Protein AF-A0A2M9MW65-F1 (afdb_monomer_lite)

Foldseek 3Di:
DDDPVPPPWPKDFDADPVRHTPDIDGDDDDPDDPPPPPPPPPDD

Secondary structure (DSSP, 8-state):
---TTTTTS-EEEEE-TTS-EEEEEE--PPPPPP----------

Sequence (44 aa):
MFDPYSEGIPWEFIYDENGELIGEVYLTLPEPPPRKRKHKRFEE

Structure (mmCIF, N/CA/C/O backbone):
data_AF-A0A2M9MW65-F1
#
_entry.id   AF-A0A2M9MW65-F1
#
loop_
_atom_site.group_PDB
_atom_site.id
_atom_site.type_symbol
_atom_site.label_atom_id
_atom_site.label_alt_id
_atom_site.label_comp_id
_atom_site.label_asym_id
_atom_site.label_entity_id
_atom_site.label_seq_id
_atom_site.pdbx_PDB_ins_code
_atom_site.Cartn_x
_atom_site.Cartn_y
_atom_site.Cartn_z
_atom_site.occupancy
_atom_site.B_iso_or_equiv
_atom_site.auth_seq_id
_atom_site.auth_comp_id
_atom_site.auth_asym_id
_atom_site.auth_atom_id
_atom_site.pdbx_PDB_model_num
ATOM 1 N N . MET A 1 1 ? 18.131 -5.924 6.434 1.00 50.09 1 MET A N 1
ATOM 2 C CA . MET A 1 1 ? 17.502 -7.047 5.713 1.00 50.09 1 MET A CA 1
ATOM 3 C C . MET A 1 1 ? 16.546 -6.388 4.737 1.00 50.09 1 MET A C 1
ATOM 5 O O . MET A 1 1 ? 15.582 -5.796 5.186 1.00 50.09 1 MET A O 1
ATOM 9 N N . PHE A 1 2 ? 16.948 -6.274 3.473 1.00 53.62 2 PHE A N 1
ATOM 10 C CA . PHE A 1 2 ? 16.243 -5.502 2.446 1.00 53.62 2 PHE A CA 1
ATOM 11 C C . PHE A 1 2 ? 15.536 -6.511 1.551 1.00 53.62 2 PHE A C 1
ATOM 13 O O . PHE A 1 2 ? 16.217 -7.336 0.940 1.00 53.62 2 PHE A O 1
ATOM 20 N N . ASP A 1 3 ? 14.206 -6.512 1.564 1.00 58.97 3 ASP A N 1
ATOM 21 C CA . ASP A 1 3 ? 13.413 -7.406 0.729 1.00 58.97 3 ASP A CA 1
ATOM 22 C C . ASP A 1 3 ? 12.985 -6.658 -0.550 1.00 58.97 3 ASP A C 1
ATOM 24 O O . ASP A 1 3 ? 12.118 -5.784 -0.499 1.00 58.97 3 ASP A O 1
ATOM 28 N N . PRO A 1 4 ? 13.591 -6.958 -1.713 1.00 61.62 4 PRO A N 1
ATOM 29 C CA . PRO A 1 4 ? 13.254 -6.302 -2.974 1.00 61.62 4 PRO A CA 1
ATOM 30 C C . PRO A 1 4 ? 11.837 -6.635 -3.467 1.00 61.62 4 PRO A C 1
ATOM 32 O O . PRO A 1 4 ? 11.364 -5.998 -4.409 1.00 61.62 4 PRO A O 1
ATOM 35 N N . TYR A 1 5 ? 11.152 -7.611 -2.860 1.00 59.06 5 TYR A N 1
ATOM 36 C CA . TYR A 1 5 ? 9.775 -7.952 -3.211 1.00 59.06 5 TYR A CA 1
ATOM 37 C C . TYR A 1 5 ? 8.739 -7.068 -2.507 1.00 59.06 5 TYR A C 1
ATOM 39 O O . TYR A 1 5 ? 7.619 -6.971 -3.001 1.00 59.06 5 TYR A O 1
ATOM 47 N N . SER A 1 6 ? 9.090 -6.387 -1.409 1.00 58.81 6 SER A N 1
ATOM 48 C CA . SER A 1 6 ? 8.147 -5.533 -0.671 1.00 58.81 6 SER A CA 1
ATOM 49 C C . SER A 1 6 ? 8.162 -4.064 -1.104 1.00 58.81 6 SER A C 1
ATOM 51 O O . SER A 1 6 ? 7.140 -3.400 -0.994 1.00 58.81 6 SER A O 1
ATOM 53 N N . GLU A 1 7 ? 9.275 -3.539 -1.629 1.00 58.03 7 GLU A N 1
ATOM 54 C CA . GLU A 1 7 ? 9.381 -2.110 -1.996 1.00 58.03 7 GLU A CA 1
ATOM 55 C C . GLU A 1 7 ? 8.685 -1.729 -3.314 1.00 58.03 7 GLU A C 1
ATOM 57 O O . GLU A 1 7 ? 8.430 -0.553 -3.565 1.00 58.03 7 GLU A O 1
ATOM 62 N N . GLY A 1 8 ? 8.380 -2.705 -4.173 1.00 60.34 8 GLY A N 1
ATOM 63 C CA . GLY A 1 8 ? 7.766 -2.459 -5.483 1.00 60.34 8 GLY A CA 1
ATOM 64 C C . GLY A 1 8 ? 6.261 -2.706 -5.540 1.00 60.34 8 GLY A C 1
ATOM 65 O O . GLY A 1 8 ? 5.645 -2.449 -6.576 1.00 60.34 8 GLY A O 1
ATOM 66 N N . ILE A 1 9 ? 5.675 -3.246 -4.470 1.00 67.44 9 ILE A N 1
ATOM 67 C CA . ILE A 1 9 ? 4.266 -3.623 -4.445 1.00 67.44 9 ILE A CA 1
ATOM 68 C C . ILE A 1 9 ? 3.514 -2.605 -3.588 1.00 67.44 9 ILE A C 1
ATOM 70 O O . ILE A 1 9 ? 3.866 -2.428 -2.423 1.00 67.44 9 ILE A O 1
ATOM 74 N N . PRO A 1 10 ? 2.489 -1.935 -4.137 1.00 71.81 10 PRO A N 1
ATOM 75 C CA . PRO A 1 10 ? 1.731 -0.924 -3.415 1.00 71.81 10 PRO A CA 1
ATOM 76 C C . PRO A 1 10 ? 0.767 -1.608 -2.430 1.00 71.81 10 PRO A C 1
ATOM 78 O O . PRO A 1 10 ? -0.427 -1.738 -2.685 1.00 71.81 10 PRO A O 1
ATOM 81 N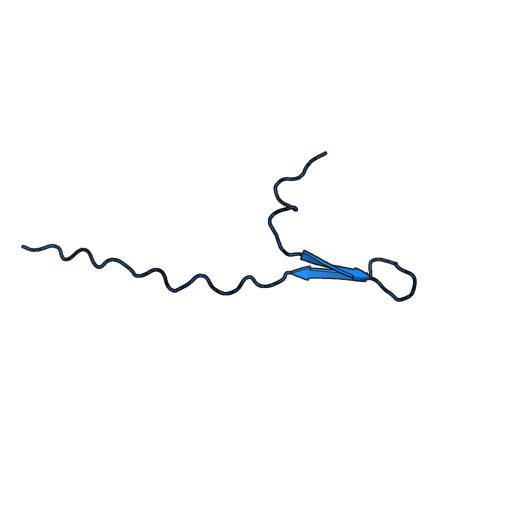 N . TRP A 1 11 ? 1.302 -2.119 -1.325 1.00 75.25 11 TRP A N 1
ATOM 82 C CA . TRP A 1 11 ? 0.503 -2.583 -0.196 1.00 75.25 11 TRP A CA 1
ATOM 83 C C . TRP A 1 11 ? 0.204 -1.403 0.723 1.00 75.25 11 TRP A C 1
ATOM 85 O O . TRP A 1 11 ? 1.114 -0.667 1.107 1.00 75.25 11 TRP A O 1
ATOM 95 N N . GLU A 1 12 ? -1.062 -1.236 1.093 1.00 80.69 12 GLU A N 1
ATOM 96 C CA . GLU A 1 12 ? -1.456 -0.339 2.178 1.00 80.69 12 GLU A CA 1
ATOM 97 C C . GLU A 1 12 ? -1.759 -1.147 3.439 1.00 80.69 12 GLU A C 1
ATOM 99 O O . GLU A 1 12 ? -2.477 -2.148 3.407 1.00 80.69 12 GLU A O 1
ATOM 104 N N . PHE A 1 13 ? -1.198 -0.697 4.558 1.00 86.62 13 PHE A N 1
ATOM 105 C CA . PHE A 1 13 ? -1.415 -1.277 5.876 1.00 86.62 13 PHE A CA 1
ATOM 106 C C . PHE A 1 13 ? -2.528 -0.505 6.585 1.00 86.62 13 PHE A C 1
ATOM 108 O O . PHE A 1 13 ? -2.468 0.723 6.686 1.00 86.62 13 PHE A O 1
ATOM 115 N N . ILE A 1 14 ? -3.542 -1.217 7.073 1.00 86.81 14 ILE A N 1
ATOM 116 C CA . ILE A 1 14 ? -4.662 -0.628 7.810 1.00 86.81 14 ILE A CA 1
ATOM 117 C C . ILE A 1 14 ? -4.407 -0.814 9.302 1.00 86.81 14 ILE A C 1
ATOM 119 O O . ILE A 1 14 ? -4.246 -1.940 9.778 1.00 86.81 14 ILE A O 1
ATOM 123 N N . TYR 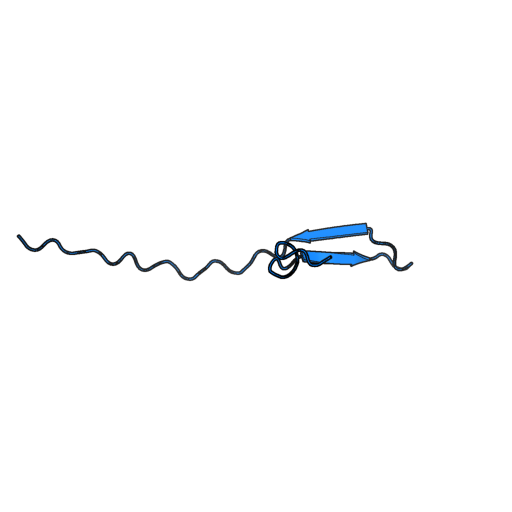A 1 15 ? -4.415 0.297 10.033 1.00 92.62 15 TYR A N 1
ATOM 124 C CA . TYR A 1 15 ? -4.252 0.330 11.481 1.00 92.62 15 TYR A CA 1
ATOM 125 C C . TYR A 1 15 ? -5.571 0.708 12.159 1.00 92.62 15 TYR A C 1
ATOM 127 O O . TYR A 1 15 ? -6.337 1.511 11.623 1.00 92.62 15 TYR A O 1
ATOM 135 N N . ASP A 1 16 ? -5.825 0.129 13.327 1.00 92.00 16 ASP A N 1
ATOM 136 C CA . ASP A 1 16 ? -6.942 0.495 14.198 1.00 92.00 16 ASP A CA 1
ATOM 137 C C . ASP A 1 16 ? -6.672 1.815 14.952 1.00 92.00 16 ASP A C 1
ATOM 139 O O . ASP A 1 16 ? -5.563 2.355 14.916 1.00 92.00 16 ASP A O 1
ATOM 143 N N . GLU A 1 17 ? -7.665 2.328 15.682 1.00 94.12 17 GLU A N 1
ATOM 144 C CA . GLU A 1 17 ? -7.563 3.544 16.505 1.00 94.12 17 GLU A CA 1
ATOM 145 C C . GLU A 1 17 ? -6.460 3.476 17.577 1.00 94.12 17 GLU A C 1
ATOM 147 O O . GLU A 1 17 ? -5.905 4.500 17.979 1.00 94.12 17 GLU A O 1
ATOM 152 N N . ASN A 1 18 ? -6.093 2.262 17.989 1.00 92.50 18 ASN A N 1
ATOM 153 C CA . ASN A 1 18 ? -5.010 1.989 18.932 1.00 92.50 18 ASN A CA 1
ATOM 154 C C . ASN A 1 18 ? -3.621 1.914 18.263 1.00 92.50 18 ASN A C 1
ATOM 156 O O . ASN A 1 18 ? -2.613 1.746 18.950 1.00 92.50 18 ASN A O 1
ATOM 160 N N . GLY A 1 19 ? -3.552 2.023 16.931 1.00 89.56 19 GLY A N 1
ATOM 161 C CA . GLY A 1 19 ? -2.324 1.856 16.149 1.00 89.56 19 GLY A CA 1
ATOM 162 C C . GLY A 1 19 ? -1.926 0.397 15.898 1.00 89.56 19 GLY A C 1
ATOM 163 O O . GLY A 1 19 ? -0.819 0.147 15.422 1.00 89.56 19 GLY A O 1
ATOM 164 N N . GLU A 1 20 ? -2.795 -0.570 16.206 1.00 92.62 20 GLU A N 1
ATOM 165 C CA . GLU A 1 20 ? -2.559 -1.990 15.917 1.00 92.62 20 GLU A CA 1
ATOM 166 C C . GLU A 1 20 ? -2.869 -2.315 14.451 1.00 92.62 20 GLU A C 1
ATOM 168 O O . GLU A 1 20 ? -3.859 -1.844 13.895 1.00 92.62 20 GLU A O 1
ATOM 173 N N . LEU A 1 21 ? -2.019 -3.124 13.811 1.00 91.31 21 LEU A N 1
ATOM 174 C CA . LEU A 1 21 ? -2.217 -3.553 12.426 1.00 91.31 21 LEU A CA 1
ATOM 175 C C . LEU A 1 21 ? -3.391 -4.539 12.344 1.00 91.31 21 LEU A C 1
ATOM 177 O O . LEU A 1 21 ? -3.307 -5.643 12.881 1.00 91.31 21 LEU A O 1
ATOM 181 N N . ILE A 1 22 ? -4.450 -4.161 11.627 1.00 91.31 22 ILE A N 1
ATOM 182 C CA . ILE A 1 22 ? -5.662 -4.980 11.460 1.00 91.31 22 ILE A CA 1
ATOM 183 C C . ILE A 1 22 ? -5.817 -5.567 10.056 1.00 91.31 22 ILE A C 1
ATOM 185 O O . ILE A 1 22 ? -6.672 -6.428 9.845 1.00 91.31 22 ILE A O 1
ATOM 189 N N . GLY A 1 23 ? -4.995 -5.147 9.091 1.00 86.50 23 GLY A N 1
ATOM 190 C CA . GLY A 1 23 ? -5.018 -5.745 7.761 1.00 86.50 23 GLY A CA 1
ATOM 191 C C . GLY A 1 23 ? -4.035 -5.149 6.762 1.00 86.50 23 GLY A C 1
ATOM 192 O O . GLY A 1 23 ? -3.432 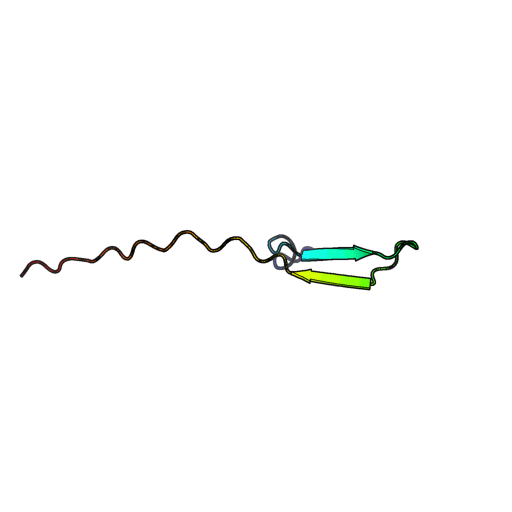-4.101 6.985 1.00 86.50 23 GLY A O 1
ATOM 193 N N . GLU A 1 24 ? -3.920 -5.839 5.631 1.00 87.12 24 GLU A N 1
ATOM 194 C CA . GLU A 1 24 ? -3.072 -5.483 4.494 1.00 87.12 24 GLU A CA 1
ATOM 195 C C . GLU A 1 24 ? -3.935 -5.493 3.225 1.00 87.12 24 GLU A C 1
ATOM 197 O O . GLU A 1 24 ? -4.662 -6.459 2.969 1.00 87.12 24 GLU A O 1
ATOM 202 N N . VAL A 1 25 ? -3.887 -4.421 2.433 1.00 82.12 25 VAL A N 1
ATOM 203 C CA . VAL A 1 25 ? -4.672 -4.273 1.199 1.00 82.12 25 VAL A CA 1
ATOM 204 C C . VAL A 1 25 ? -3.745 -4.135 0.002 1.00 82.12 25 VAL A C 1
ATOM 206 O O . VAL A 1 25 ? -2.848 -3.295 -0.016 1.00 82.12 25 VAL A O 1
ATOM 209 N N . TYR A 1 26 ? -3.990 -4.952 -1.023 1.00 76.75 26 TYR A N 1
ATOM 210 C CA . TYR A 1 26 ? -3.298 -4.841 -2.303 1.00 76.75 26 TYR A CA 1
ATOM 211 C C . TYR A 1 26 ? -3.900 -3.697 -3.118 1.00 76.75 26 TYR A C 1
ATOM 213 O O . TYR A 1 26 ? -5.062 -3.784 -3.531 1.00 76.75 26 TYR A O 1
ATOM 221 N N . LEU A 1 27 ? -3.127 -2.648 -3.406 1.00 74.50 27 LEU A N 1
ATOM 222 C CA . LEU A 1 27 ? -3.564 -1.631 -4.356 1.00 74.50 27 LEU A CA 1
ATOM 223 C C . LEU A 1 27 ? -3.447 -2.208 -5.768 1.00 74.50 27 LEU A C 1
ATOM 225 O O . LEU A 1 27 ? -2.357 -2.475 -6.280 1.00 74.50 27 LEU A O 1
ATOM 229 N N . THR A 1 28 ? -4.585 -2.407 -6.427 1.00 69.12 28 THR A N 1
ATOM 230 C CA . THR A 1 28 ? -4.598 -2.756 -7.847 1.00 69.12 28 THR A CA 1
ATOM 231 C C . THR A 1 28 ? -3.941 -1.630 -8.637 1.00 69.12 28 THR A C 1
ATOM 233 O O . THR A 1 28 ? -4.481 -0.525 -8.717 1.00 69.12 28 THR A O 1
ATOM 236 N N . LEU A 1 29 ? -2.773 -1.906 -9.221 1.00 67.44 29 LEU A N 1
ATOM 237 C CA . LEU A 1 29 ? -2.132 -0.989 -10.157 1.00 67.44 29 LEU A CA 1
ATOM 238 C C . LEU A 1 29 ? -3.085 -0.721 -11.336 1.00 67.44 29 LEU A C 1
ATOM 240 O O . LEU A 1 29 ? -3.771 -1.650 -11.776 1.00 67.44 29 LEU A O 1
ATOM 244 N N . PRO A 1 30 ? -3.137 0.518 -11.863 1.00 68.00 30 PRO A N 1
ATOM 245 C CA . PRO A 1 30 ? -3.923 0.802 -13.056 1.00 68.00 30 PRO A CA 1
ATOM 246 C C . PRO A 1 30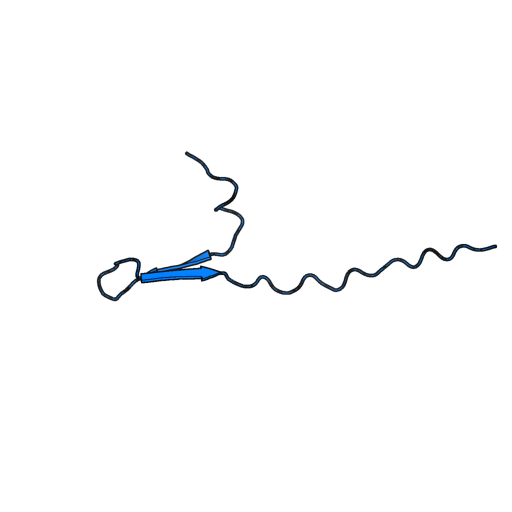 ? -3.484 -0.142 -14.176 1.00 68.00 30 PRO A C 1
ATOM 248 O O . PRO A 1 30 ? -2.284 -0.374 -14.354 1.00 68.00 30 PRO A O 1
ATOM 251 N N . GLU A 1 31 ? -4.449 -0.704 -14.912 1.00 64.75 31 GLU A N 1
ATOM 252 C CA . GLU A 1 31 ? -4.143 -1.612 -16.016 1.00 64.75 31 GLU A CA 1
ATOM 253 C C . GLU A 1 31 ? -3.111 -0.959 -16.945 1.00 64.75 31 GLU A C 1
ATOM 255 O O . GLU A 1 31 ? -3.284 0.200 -17.350 1.00 64.75 31 GLU A O 1
ATOM 260 N N . PRO A 1 32 ? -2.016 -1.665 -17.287 1.00 68.06 32 PRO A N 1
ATOM 261 C CA . PRO A 1 32 ? -1.049 -1.121 -18.217 1.00 68.06 32 PRO A CA 1
ATOM 262 C C . PRO A 1 32 ? -1.765 -0.796 -19.534 1.00 68.06 32 PRO A C 1
ATOM 264 O O . PRO A 1 32 ? -2.647 -1.552 -19.956 1.00 68.06 32 PRO A O 1
ATOM 267 N N . PRO A 1 33 ? -1.388 0.302 -20.217 1.00 69.44 33 PRO A N 1
ATOM 268 C CA . PRO A 1 33 ? -2.027 0.678 -21.465 1.00 69.44 33 PRO A CA 1
ATOM 269 C C . PRO A 1 33 ? -1.976 -0.508 -22.434 1.00 69.44 33 PRO A C 1
ATOM 271 O O . PRO A 1 33 ? -0.950 -1.201 -22.494 1.00 69.44 33 PRO A O 1
ATOM 274 N N . PRO A 1 34 ? -3.058 -0.759 -23.194 1.00 71.12 34 PRO A N 1
ATOM 275 C CA . PRO A 1 34 ? -3.160 -1.931 -24.046 1.00 71.12 34 PRO A CA 1
ATOM 276 C C . PRO A 1 34 ? -1.919 -2.014 -24.930 1.00 71.12 34 PRO A C 1
ATOM 278 O O . PRO A 1 34 ? -1.624 -1.104 -25.713 1.00 71.12 34 PRO A O 1
ATOM 281 N N . ARG A 1 35 ? -1.154 -3.104 -24.777 1.00 69.69 35 ARG A N 1
ATOM 282 C CA . ARG A 1 35 ? 0.023 -3.373 -25.605 1.00 69.69 35 ARG A CA 1
ATOM 283 C C . ARG A 1 35 ? -0.442 -3.352 -27.054 1.00 69.69 35 ARG A C 1
ATOM 285 O O . ARG A 1 35 ? -1.112 -4.283 -27.497 1.00 69.69 35 ARG A O 1
ATOM 292 N N . LYS A 1 36 ? -0.084 -2.300 -27.800 1.00 67.06 36 LYS A N 1
ATOM 293 C CA . LYS A 1 36 ? -0.282 -2.254 -29.251 1.00 67.06 36 LYS A CA 1
ATOM 294 C C . LYS A 1 36 ? 0.471 -3.450 -29.826 1.00 67.06 36 LYS A C 1
ATOM 296 O O . LYS A 1 36 ? 1.693 -3.401 -29.974 1.00 67.06 36 LYS A O 1
ATOM 301 N N . ARG A 1 37 ? -0.242 -4.547 -30.105 1.00 65.12 37 ARG A N 1
ATOM 302 C CA . ARG A 1 37 ? 0.276 -5.658 -30.900 1.00 65.12 37 ARG A CA 1
ATOM 303 C C . ARG A 1 37 ? 0.695 -5.039 -32.225 1.00 65.12 37 ARG A C 1
ATOM 305 O O . ARG A 1 37 ? -0.153 -4.680 -33.036 1.00 65.12 37 ARG A O 1
ATOM 312 N N . LYS A 1 38 ? 2.002 -4.849 -32.425 1.00 64.88 38 LYS A N 1
ATOM 313 C CA . LYS A 1 38 ? 2.539 -4.535 -33.745 1.00 64.88 38 LYS A CA 1
ATOM 314 C C . LYS A 1 38 ? 2.197 -5.743 -34.612 1.00 64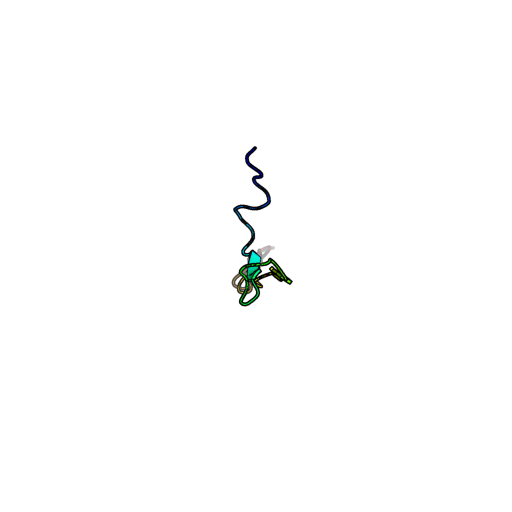.88 38 LYS A C 1
ATOM 316 O O . LYS A 1 38 ? 2.858 -6.772 -34.511 1.00 64.88 38 LYS A O 1
ATOM 321 N N . HIS A 1 39 ? 1.128 -5.645 -35.400 1.00 61.41 39 HIS A N 1
ATOM 322 C CA . HIS A 1 39 ? 0.903 -6.563 -36.504 1.00 61.41 39 HIS A CA 1
ATOM 323 C C . HIS A 1 39 ? 2.129 -6.438 -37.409 1.00 61.41 39 HIS A C 1
ATOM 325 O O . HIS A 1 39 ? 2.281 -5.450 -38.125 1.00 61.41 39 HIS A O 1
ATOM 331 N N . LYS A 1 40 ? 3.044 -7.411 -37.339 1.00 55.56 40 LYS A N 1
ATOM 332 C CA . LYS A 1 40 ? 3.971 -7.652 -38.440 1.00 55.56 40 LYS A CA 1
ATOM 333 C C . LYS A 1 40 ? 3.086 -8.042 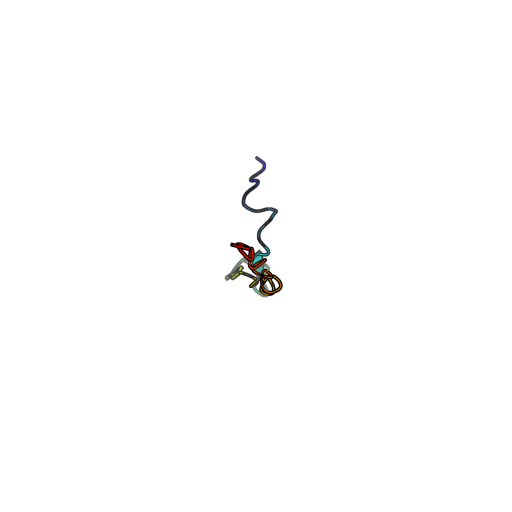-39.622 1.00 55.56 40 LYS A C 1
ATOM 335 O O . LYS A 1 40 ? 2.565 -9.153 -39.646 1.00 55.56 40 LYS A O 1
ATOM 340 N N . ARG A 1 41 ? 2.867 -7.113 -40.559 1.00 54.78 41 ARG A N 1
ATOM 341 C CA . ARG A 1 41 ? 2.545 -7.495 -41.934 1.00 54.78 41 ARG A CA 1
ATOM 342 C C . ARG A 1 41 ? 3.734 -8.329 -42.402 1.00 54.78 41 ARG A C 1
ATOM 344 O O . ARG A 1 41 ? 4.837 -7.804 -42.507 1.00 54.78 41 ARG A O 1
ATOM 351 N N . PHE A 1 42 ? 3.526 -9.628 -42.563 1.00 56.50 42 PHE A N 1
ATOM 352 C CA . PHE A 1 42 ? 4.300 -10.369 -43.542 1.00 56.50 42 PHE A CA 1
ATOM 353 C C . PHE A 1 42 ? 3.783 -9.875 -44.895 1.00 56.50 42 PHE A C 1
ATOM 355 O O . PHE A 1 42 ? 2.611 -10.065 -45.210 1.00 56.50 42 PHE A O 1
ATOM 362 N N . GLU A 1 43 ? 4.607 -9.090 -45.581 1.00 48.47 43 GLU A N 1
ATOM 363 C CA . GLU A 1 43 ? 4.462 -8.823 -47.011 1.00 48.47 43 GLU A CA 1
ATOM 364 C C . GLU A 1 43 ? 5.015 -10.065 -47.725 1.00 48.47 43 GLU A C 1
ATOM 366 O O . GLU A 1 43 ? 6.140 -10.479 -47.430 1.00 48.47 43 GLU A O 1
ATOM 371 N N . GLU A 1 44 ? 4.176 -10.693 -48.551 1.00 55.84 44 GLU A N 1
ATOM 372 C CA . GLU A 1 44 ? 4.526 -11.746 -49.516 1.00 55.84 44 GLU A CA 1
ATOM 373 C C . GLU A 1 44 ? 4.712 -11.104 -50.894 1.00 55.84 44 GLU A C 1
ATOM 375 O O . GLU A 1 44 ? 3.906 -10.196 -51.215 1.00 55.84 44 GLU A O 1
#

pLDDT: mean 71.58, std 13.54, range [48.47, 94.12]

Radius of gyration: 20.23 Å; chains: 1; bounding box: 25×15×68 Å